Protein AF-A0A8H4BIF6-F1 (afdb_monomer)

Secondary structure (DSSP, 8-state):
-HHHHHHHHHSTTS-HHHHHHHHHH-HHHHHHHHHHIIIIIGGG-EEEEEEEETTTEEEEEEEEEEEEETTTTEEEEEEPPP------------EEEEEE-

Nearest PDB structures (foldseek):
  6mw7-assembly2_D  TM=6.241E-01  e=2.00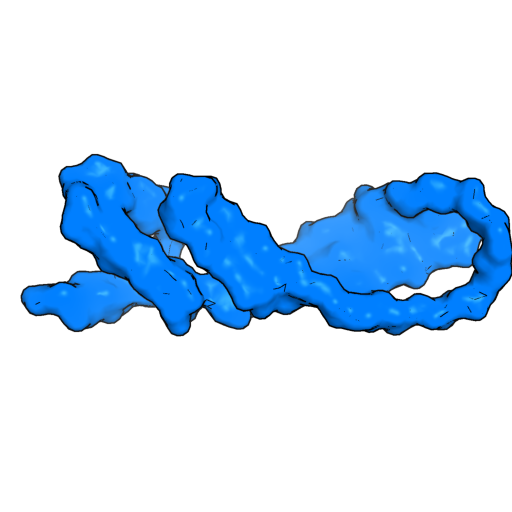4E+00  Homo sapiens
  7tz2-assembly3_C  TM=5.318E-01  e=2.712E+00  Homo sapiens
  6mw7-assembly1_B  TM=6.069E-01  e=1.887E+00  Homo sapiens
  3ghg-assembly1_C  TM=5.104E-01  e=7.584E+00  Homo sapiens
  1ei3-assembly1_F  TM=3.117E-01  e=6.720E+00  Gallus gallus

Mean predicted aligned error: 8.97 Å

Solvent-accessible surface area (backbone atoms only — not comparable to full-atom values): 6109 Å² total; per-residue (Å²): 113,70,68,61,51,43,57,62,66,57,38,84,86,56,46,72,66,57,50,53,54,47,35,71,74,36,76,67,45,30,52,48,48,50,48,33,40,60,74,72,53,46,68,78,41,48,38,45,37,35,34,37,27,89,95,79,51,78,45,59,34,47,25,36,55,65,50,70,41,82,87,80,72,44,76,43,64,42,69,50,80,60,77,67,83,82,81,86,88,80,89,68,76,77,38,81,74,49,78,49,112

Sequence (101 aa):
PDEIIIQVLSQRTMDLRTLATVMAVSARLRRLVIHVLAMYRLPDLQLALTVEQEGKSRITTSYEFGRFNSTSLTVVMVAHQPKARRYYTSKASPVVRSMAL

Structure (mmCIF, N/CA/C/O backbone):
data_AF-A0A8H4BIF6-F1
#
_entry.id   AF-A0A8H4BIF6-F1
#
loop_
_atom_site.group_PDB
_atom_site.id
_atom_site.type_symbol
_atom_site.label_atom_id
_atom_site.label_alt_id
_atom_site.label_comp_id
_atom_site.label_asym_id
_atom_site.label_entity_id
_atom_site.label_seq_id
_atom_site.pdbx_PDB_ins_code
_atom_site.Cartn_x
_atom_site.Cartn_y
_atom_site.Cartn_z
_atom_site.occupancy
_atom_site.B_iso_or_equiv
_atom_site.auth_seq_id
_atom_site.auth_comp_id
_atom_site.auth_asym_id
_atom_site.auth_atom_id
_atom_site.pdbx_PDB_model_num
ATOM 1 N N . PRO A 1 1 ? -5.143 -6.524 25.113 1.00 91.38 1 PRO A N 1
ATOM 2 C CA . PRO A 1 1 ? -3.783 -5.953 24.942 1.00 91.38 1 PRO A CA 1
ATOM 3 C C . PRO A 1 1 ? -3.559 -5.560 23.481 1.00 91.38 1 PRO A C 1
ATOM 5 O O . PRO A 1 1 ? -4.176 -6.176 22.611 1.00 91.38 1 PRO A O 1
ATOM 8 N N . ASP A 1 2 ? -2.753 -4.533 23.216 1.00 92.94 2 ASP A N 1
ATOM 9 C CA . ASP A 1 2 ? -2.518 -4.057 21.845 1.00 92.94 2 ASP A CA 1
ATOM 10 C C . ASP A 1 2 ? -1.730 -5.086 21.022 1.00 92.94 2 ASP A C 1
ATOM 12 O O . ASP A 1 2 ? -1.982 -5.245 19.834 1.00 92.94 2 ASP A O 1
ATOM 16 N N . GLU A 1 3 ? -0.875 -5.873 21.669 1.00 93.81 3 GLU A N 1
ATOM 17 C CA . GLU A 1 3 ? -0.048 -6.926 21.075 1.00 93.81 3 GLU A CA 1
ATOM 18 C C . GLU A 1 3 ? -0.901 -8.021 20.424 1.00 93.81 3 GLU A C 1
ATOM 20 O O . GLU A 1 3 ? -0.631 -8.446 19.301 1.00 93.81 3 GLU A O 1
ATOM 25 N N . ILE A 1 4 ? -1.979 -8.438 21.098 1.00 95.62 4 ILE A N 1
ATOM 26 C CA . ILE A 1 4 ? -2.916 -9.443 20.573 1.00 95.62 4 ILE A CA 1
ATOM 27 C C . ILE A 1 4 ? -3.661 -8.880 19.361 1.00 95.62 4 ILE A C 1
ATOM 29 O O . ILE A 1 4 ? -3.838 -9.569 18.359 1.00 95.62 4 ILE A O 1
ATOM 33 N N . ILE A 1 5 ? -4.070 -7.610 19.423 1.00 95.12 5 ILE A N 1
ATOM 34 C CA . ILE A 1 5 ? -4.752 -6.954 18.305 1.00 95.12 5 ILE A CA 1
ATOM 35 C C . ILE A 1 5 ? -3.798 -6.865 17.110 1.00 95.12 5 ILE A C 1
ATOM 37 O O . ILE A 1 5 ? -4.180 -7.241 16.009 1.00 95.12 5 ILE A O 1
ATOM 41 N N . ILE A 1 6 ? -2.547 -6.451 17.318 1.00 95.50 6 ILE A N 1
ATOM 42 C CA . ILE A 1 6 ? -1.518 -6.399 16.269 1.00 95.50 6 ILE A CA 1
ATOM 43 C C . ILE A 1 6 ? -1.323 -7.777 15.624 1.00 95.50 6 ILE A C 1
ATOM 45 O O . ILE A 1 6 ? -1.294 -7.861 14.398 1.00 95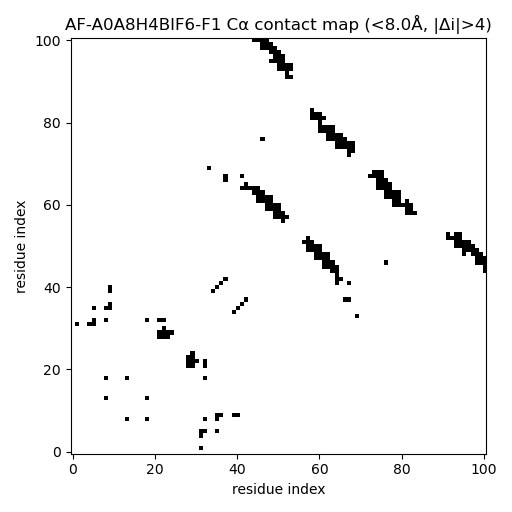.50 6 ILE A O 1
ATOM 49 N N . GLN A 1 7 ? -1.257 -8.853 16.416 1.00 94.44 7 GLN A N 1
ATOM 50 C CA . GLN A 1 7 ? -1.148 -10.221 15.896 1.00 94.44 7 GLN A CA 1
ATOM 51 C C . GLN A 1 7 ? -2.351 -10.640 15.046 1.00 94.44 7 GLN A C 1
ATOM 53 O O . GLN A 1 7 ? -2.167 -11.272 14.011 1.00 94.44 7 GLN A O 1
ATOM 58 N N . VAL A 1 8 ? -3.576 -10.292 15.448 1.00 94.25 8 VAL A N 1
ATOM 59 C CA . VAL A 1 8 ? -4.779 -10.585 14.649 1.00 94.25 8 VAL A CA 1
ATOM 60 C C . VAL A 1 8 ? -4.776 -9.773 13.353 1.00 94.25 8 VAL A C 1
ATOM 62 O O . VAL A 1 8 ? -5.020 -10.314 12.277 1.00 94.25 8 VAL A O 1
ATOM 65 N N . LEU A 1 9 ? -4.456 -8.480 13.435 1.00 93.88 9 LEU A N 1
ATOM 66 C CA . LEU A 1 9 ? -4.431 -7.576 12.284 1.00 93.88 9 LEU A CA 1
ATOM 67 C C . LEU A 1 9 ? -3.324 -7.919 11.272 1.00 93.88 9 LEU A C 1
ATOM 69 O O . LEU A 1 9 ? -3.468 -7.616 10.087 1.00 93.88 9 LEU A O 1
ATOM 73 N N . SER A 1 10 ? -2.221 -8.534 11.707 1.00 92.62 10 SER A N 1
ATOM 74 C CA . SER A 1 10 ? -1.098 -8.879 10.828 1.00 92.62 10 SER A CA 1
ATOM 75 C C . SER A 1 10 ? -1.339 -10.139 9.987 1.00 92.62 10 SER A C 1
ATOM 77 O O . SER A 1 10 ? -0.717 -10.282 8.931 1.00 92.62 10 SER A O 1
ATOM 79 N N . GLN A 1 11 ? -2.275 -11.013 10.381 1.00 91.75 11 GLN A N 1
ATOM 80 C CA . GLN A 1 11 ? -2.563 -12.278 9.692 1.00 91.75 11 GLN A CA 1
ATOM 81 C C . GLN A 1 11 ? -2.877 -12.071 8.214 1.00 91.75 11 GLN A C 1
ATOM 83 O O . GLN A 1 11 ? -3.747 -11.271 7.893 1.00 91.75 11 GLN A O 1
ATOM 88 N N . ARG A 1 12 ? -2.235 -12.815 7.302 1.00 85.00 12 ARG A N 1
ATOM 89 C CA . ARG A 1 12 ? -2.410 -12.676 5.835 1.00 85.00 12 ARG A CA 1
ATOM 90 C C . ARG A 1 12 ? -3.856 -12.836 5.342 1.00 85.00 12 ARG A C 1
ATOM 92 O O . ARG A 1 12 ? -4.191 -12.289 4.300 1.00 85.00 12 ARG A O 1
ATOM 99 N N . THR A 1 13 ? -4.700 -13.535 6.096 1.00 89.75 13 THR A N 1
ATOM 100 C CA . THR A 1 13 ? -6.139 -13.704 5.832 1.00 89.75 13 THR A CA 1
ATOM 101 C C . THR A 1 13 ? -6.923 -12.393 5.891 1.00 89.75 13 THR A C 1
ATOM 103 O O . THR A 1 13 ? -7.960 -12.277 5.246 1.00 89.75 13 THR A O 1
ATOM 106 N N . MET A 1 14 ? -6.431 -11.393 6.628 1.00 90.75 14 MET A N 1
ATOM 107 C CA . MET A 1 14 ? -7.021 -10.056 6.663 1.00 90.75 14 MET A CA 1
ATOM 108 C C . MET A 1 14 ? -6.680 -9.313 5.376 1.00 90.75 14 MET A C 1
ATOM 110 O O . MET A 1 14 ? -5.518 -9.011 5.121 1.00 90.75 14 MET A O 1
ATOM 114 N N . ASP A 1 15 ? -7.653 -8.985 4.542 1.00 90.12 15 ASP A N 1
ATOM 115 C CA . ASP A 1 15 ? -7.379 -8.198 3.343 1.00 90.12 15 ASP A CA 1
ATOM 116 C C . ASP A 1 15 ? -7.192 -6.702 3.673 1.00 90.12 15 ASP A C 1
ATOM 118 O O . ASP A 1 15 ? -7.508 -6.209 4.761 1.00 90.12 15 ASP A O 1
ATOM 122 N N . LEU A 1 16 ? -6.633 -5.944 2.725 1.00 88.25 16 LEU A N 1
ATOM 123 C CA . LEU A 1 16 ? -6.416 -4.502 2.903 1.00 88.25 16 LEU A CA 1
ATOM 124 C C . LEU A 1 16 ? -7.736 -3.733 3.065 1.00 88.25 16 LEU A C 1
ATOM 126 O O . LEU A 1 16 ? -7.758 -2.696 3.726 1.00 88.25 16 LEU A O 1
ATOM 130 N N . ARG A 1 17 ? -8.837 -4.243 2.495 1.00 91.94 17 ARG A N 1
ATOM 131 C CA . ARG A 1 17 ? -10.166 -3.634 2.629 1.00 91.94 17 ARG A CA 1
ATOM 132 C C . ARG A 1 17 ? -10.671 -3.752 4.061 1.00 91.94 17 ARG A C 1
ATOM 134 O O . ARG A 1 17 ? -11.107 -2.751 4.619 1.00 91.94 17 ARG A O 1
ATOM 141 N N . THR A 1 18 ? -10.530 -4.923 4.677 1.00 93.44 18 THR A N 1
ATOM 142 C CA . THR A 1 18 ? -10.890 -5.143 6.082 1.00 93.44 18 THR A CA 1
ATOM 143 C C . THR A 1 18 ? -10.020 -4.303 7.011 1.00 93.44 18 THR A C 1
ATOM 145 O O . THR A 1 18 ? -10.515 -3.698 7.961 1.00 93.44 18 THR A O 1
ATOM 148 N N . LEU A 1 19 ? -8.723 -4.176 6.725 1.00 92.88 19 LEU A N 1
ATOM 149 C CA . LEU A 1 19 ? -7.865 -3.259 7.480 1.00 92.88 19 LEU A CA 1
ATOM 150 C C . LEU A 1 19 ? -8.342 -1.803 7.360 1.00 92.88 19 LEU A C 1
ATOM 152 O O . LEU A 1 19 ? -8.402 -1.101 8.369 1.00 92.88 19 LEU A O 1
ATOM 156 N N . ALA A 1 20 ? -8.759 -1.364 6.169 1.00 92.50 20 ALA A N 1
ATOM 157 C CA . ALA A 1 20 ? -9.316 -0.027 5.970 1.00 92.50 20 ALA A CA 1
ATOM 158 C C . ALA A 1 20 ? -10.633 0.185 6.739 1.00 92.50 20 ALA A C 1
ATOM 160 O O . ALA A 1 20 ? -10.820 1.244 7.340 1.00 92.50 20 ALA A O 1
ATOM 161 N N . TH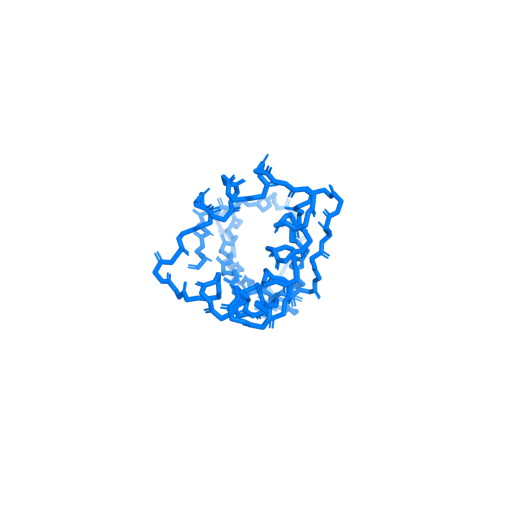R A 1 21 ? -11.519 -0.817 6.798 1.00 95.69 21 THR A N 1
ATOM 162 C CA . THR A 1 21 ? -12.742 -0.720 7.610 1.00 95.69 21 THR A CA 1
ATOM 163 C C . THR A 1 21 ? -12.421 -0.660 9.100 1.00 95.69 21 THR A C 1
ATOM 165 O O . THR A 1 21 ? -12.994 0.159 9.812 1.00 95.69 21 THR A O 1
ATOM 168 N N . VAL A 1 22 ? -11.450 -1.447 9.579 1.00 95.25 22 VAL A N 1
ATOM 169 C CA . VAL A 1 22 ? -10.993 -1.417 10.980 1.00 95.25 22 VAL A CA 1
ATOM 170 C C . VAL A 1 22 ? -10.423 -0.045 11.357 1.00 95.25 22 VAL A C 1
ATOM 172 O O . VAL A 1 22 ? -10.683 0.454 12.454 1.00 95.25 22 VAL A O 1
ATOM 175 N N . MET A 1 23 ? -9.697 0.611 10.445 1.00 94.81 23 MET A N 1
ATOM 176 C CA . MET A 1 23 ? -9.188 1.972 10.661 1.00 94.81 23 MET A CA 1
ATOM 177 C C . MET A 1 23 ? -10.296 3.008 10.881 1.00 94.81 23 MET A C 1
ATOM 179 O O . MET A 1 23 ? -10.053 4.003 11.564 1.00 94.81 23 MET A O 1
ATOM 183 N N . ALA A 1 24 ? -11.486 2.799 10.312 1.00 94.88 24 ALA A N 1
ATOM 184 C CA . ALA A 1 24 ? -12.614 3.718 10.442 1.00 94.88 24 ALA A CA 1
ATOM 185 C C . ALA A 1 24 ? -13.345 3.596 11.792 1.00 94.88 24 ALA A C 1
ATOM 187 O O . ALA A 1 24 ? -14.062 4.514 12.177 1.00 94.88 24 ALA A O 1
ATOM 188 N N . VAL A 1 25 ? -13.148 2.496 12.529 1.00 96.50 25 VAL A N 1
ATOM 189 C CA . VAL A 1 25 ? -13.876 2.218 13.780 1.00 96.50 25 VAL A CA 1
ATOM 190 C C . VAL A 1 25 ? -13.413 3.112 14.932 1.00 96.50 25 VAL A C 1
ATOM 192 O O . VAL A 1 25 ? -14.229 3.592 15.714 1.00 96.50 25 VAL A O 1
ATOM 195 N N . SER A 1 26 ? -12.103 3.324 15.091 1.00 96.62 26 SER A N 1
ATOM 196 C CA . SER A 1 26 ? -11.582 4.192 16.154 1.00 96.62 26 SER A CA 1
ATOM 197 C C . SER A 1 26 ? -10.182 4.718 15.857 1.00 96.62 26 SER A C 1
ATOM 199 O O . SER A 1 26 ? -9.392 4.089 15.152 1.00 96.62 26 SER A O 1
ATOM 201 N N . ALA A 1 27 ? -9.823 5.840 16.486 1.00 95.56 27 ALA A N 1
ATOM 202 C CA . ALA A 1 27 ? -8.473 6.396 16.403 1.00 95.56 27 ALA A CA 1
ATOM 203 C C . ALA A 1 27 ? -7.397 5.423 16.920 1.00 95.56 27 ALA A C 1
ATOM 205 O O . ALA A 1 27 ? -6.284 5.396 16.392 1.00 95.56 27 ALA A O 1
ATOM 206 N N . ARG A 1 28 ? -7.726 4.597 17.924 1.00 96.12 28 ARG A N 1
ATOM 207 C CA . ARG A 1 28 ? -6.825 3.557 18.440 1.00 96.12 28 ARG A CA 1
ATOM 208 C C . ARG A 1 28 ? -6.574 2.482 17.385 1.00 96.12 28 ARG A C 1
ATOM 210 O O . ARG A 1 28 ? -5.422 2.221 17.058 1.00 96.12 28 ARG A O 1
ATOM 217 N N . LEU A 1 29 ? -7.634 1.920 16.803 1.00 96.19 29 LEU A N 1
ATOM 218 C CA . LEU A 1 29 ? -7.515 0.901 15.755 1.00 96.19 29 LEU A CA 1
ATOM 219 C C . LEU A 1 29 ? -6.805 1.440 14.514 1.00 96.19 29 LEU A C 1
ATOM 221 O O . LEU A 1 29 ? -5.957 0.754 13.952 1.00 96.19 29 LEU A O 1
ATOM 225 N N . ARG A 1 30 ? -7.055 2.701 14.147 1.00 95.44 30 ARG A N 1
ATOM 226 C CA . ARG A 1 30 ? -6.321 3.380 13.077 1.00 95.44 30 ARG A CA 1
ATOM 227 C C . ARG A 1 30 ? -4.808 3.346 13.301 1.00 95.44 30 ARG A C 1
ATOM 229 O O . ARG A 1 30 ? -4.071 3.005 12.380 1.00 95.44 30 ARG A O 1
ATOM 236 N N . ARG A 1 31 ? -4.339 3.683 14.508 1.00 95.50 31 ARG A N 1
ATOM 237 C CA . ARG A 1 31 ? -2.904 3.665 14.850 1.00 95.50 31 ARG A CA 1
ATOM 238 C C . ARG A 1 31 ? -2.325 2.252 14.793 1.00 95.50 31 ARG A C 1
ATOM 240 O O . ARG A 1 31 ? -1.243 2.075 14.243 1.00 95.50 31 ARG A O 1
ATOM 247 N N . LEU A 1 32 ? -3.059 1.261 15.301 1.00 96.38 32 LEU A N 1
ATOM 248 C CA . LEU A 1 32 ? -2.623 -0.138 15.282 1.00 96.38 32 LEU A CA 1
ATOM 249 C C . LEU A 1 32 ? -2.525 -0.686 13.855 1.00 96.38 32 LEU A C 1
ATOM 251 O O . LEU A 1 32 ? -1.520 -1.296 13.511 1.00 96.38 32 LEU A O 1
ATOM 255 N N . VAL A 1 33 ? -3.506 -0.410 12.993 1.00 95.62 33 VAL A N 1
ATOM 256 C CA . VAL A 1 33 ? -3.447 -0.823 11.583 1.00 95.62 33 VAL A CA 1
ATOM 257 C C . VAL A 1 33 ? -2.297 -0.133 10.850 1.00 95.62 33 VAL A C 1
ATOM 259 O O . VAL A 1 33 ? -1.575 -0.791 10.111 1.00 95.62 33 VAL A O 1
ATOM 262 N N . ILE A 1 34 ? -2.075 1.168 11.072 1.00 95.00 34 ILE A N 1
ATOM 263 C CA . ILE A 1 34 ? -0.926 1.889 10.494 1.00 95.00 34 ILE A CA 1
ATOM 264 C C . ILE A 1 34 ? 0.393 1.227 10.903 1.00 95.00 34 ILE A C 1
ATOM 266 O O . ILE A 1 34 ? 1.262 1.025 10.056 1.00 95.00 34 ILE A O 1
ATOM 270 N N . HIS A 1 35 ? 0.530 0.861 12.179 1.00 94.19 35 HIS A N 1
ATOM 271 C CA . HIS A 1 35 ? 1.698 0.144 12.680 1.00 94.19 35 HIS A CA 1
ATOM 272 C C . HIS A 1 35 ? 1.852 -1.232 12.013 1.00 94.19 35 HIS A C 1
ATOM 274 O O . HIS A 1 35 ? 2.936 -1.566 11.538 1.00 94.19 35 HIS A O 1
ATOM 280 N N . VAL A 1 36 ? 0.760 -1.994 11.899 1.00 94.25 36 VAL A N 1
ATOM 281 C CA . VAL A 1 36 ? 0.736 -3.307 11.235 1.00 94.25 36 VAL A CA 1
ATOM 282 C C . VAL A 1 36 ? 1.169 -3.205 9.771 1.00 94.25 36 VAL A C 1
ATOM 284 O O . VAL A 1 36 ? 2.005 -3.982 9.314 1.00 94.25 36 VAL A O 1
ATOM 287 N N . LEU A 1 37 ? 0.631 -2.227 9.039 1.00 92.19 37 LEU A N 1
ATOM 288 C CA . LEU A 1 37 ? 0.984 -1.981 7.644 1.00 92.19 37 LEU A CA 1
ATOM 289 C C . LEU A 1 37 ? 2.472 -1.656 7.503 1.00 92.19 37 LEU A C 1
ATOM 291 O O . LEU A 1 37 ? 3.151 -2.283 6.696 1.00 92.19 37 LEU A O 1
ATOM 295 N N . ALA A 1 38 ? 2.977 -0.720 8.309 1.00 90.94 38 ALA A N 1
ATOM 296 C CA . ALA A 1 38 ? 4.355 -0.253 8.221 1.00 90.94 38 ALA A CA 1
ATOM 297 C C . ALA A 1 38 ? 5.389 -1.323 8.597 1.00 90.94 38 ALA A C 1
ATOM 299 O O . ALA A 1 38 ? 6.431 -1.392 7.954 1.00 90.94 38 ALA A O 1
ATOM 300 N N . MET A 1 39 ? 5.114 -2.133 9.624 1.00 90.75 39 MET A N 1
ATOM 301 C CA . MET A 1 39 ? 6.114 -3.036 10.207 1.00 90.75 39 MET A CA 1
ATOM 302 C C . MET A 1 39 ? 6.008 -4.487 9.736 1.00 90.75 39 MET A C 1
ATOM 304 O O . MET A 1 39 ? 7.013 -5.189 9.758 1.00 90.75 39 MET A O 1
ATOM 308 N N . TYR A 1 40 ? 4.823 -4.953 9.327 1.00 89.06 40 TYR A N 1
ATOM 309 C CA . TYR A 1 40 ? 4.594 -6.386 9.095 1.00 89.06 40 TYR A CA 1
ATOM 310 C C . TYR A 1 40 ? 4.113 -6.734 7.687 1.00 89.06 40 TYR A C 1
ATOM 312 O O . TYR A 1 40 ? 4.254 -7.882 7.284 1.00 89.06 40 TYR A O 1
ATOM 320 N N .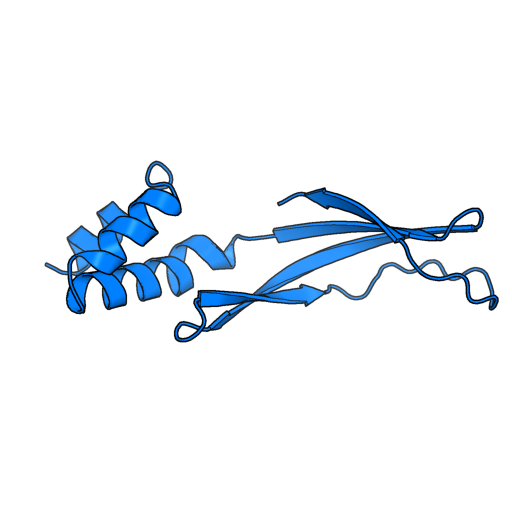 ARG A 1 41 ? 3.493 -5.800 6.952 1.00 86.81 41 ARG A N 1
ATOM 321 C CA . ARG A 1 41 ? 2.855 -6.120 5.661 1.00 86.81 41 ARG A CA 1
ATOM 322 C C . ARG A 1 41 ? 3.510 -5.467 4.460 1.00 86.81 41 ARG A C 1
ATOM 324 O O . ARG A 1 41 ? 3.775 -6.140 3.474 1.00 86.81 41 ARG A O 1
ATOM 331 N N . LEU A 1 42 ? 3.727 -4.158 4.523 1.00 86.88 42 LEU A N 1
ATOM 332 C CA . LEU A 1 42 ? 4.282 -3.402 3.405 1.00 86.88 42 LEU A CA 1
ATOM 333 C C . LEU A 1 42 ? 5.774 -3.653 3.133 1.00 86.88 42 LEU A C 1
ATOM 335 O O . LEU A 1 42 ? 6.132 -3.558 1.963 1.00 86.88 42 LEU A O 1
ATOM 339 N N . PRO A 1 43 ? 6.637 -3.983 4.120 1.00 84.00 43 PRO A N 1
ATOM 340 C CA . PRO A 1 43 ? 8.052 -4.254 3.845 1.00 84.00 43 PRO A CA 1
ATOM 341 C C . PRO A 1 43 ? 8.299 -5.388 2.843 1.00 84.00 43 PRO A C 1
ATOM 343 O O . PRO A 1 43 ? 9.264 -5.326 2.089 1.00 84.00 43 PRO A O 1
ATOM 346 N N . ASP A 1 44 ? 7.400 -6.373 2.783 1.00 79.81 44 ASP A N 1
ATOM 347 C CA . ASP A 1 44 ? 7.494 -7.502 1.850 1.00 79.81 44 ASP A CA 1
ATOM 348 C C . ASP A 1 44 ? 6.939 -7.171 0.448 1.00 79.81 44 ASP A C 1
ATOM 350 O O . ASP A 1 44 ? 6.956 -8.019 -0.444 1.00 79.81 44 ASP A O 1
ATOM 354 N N . LEU A 1 45 ? 6.418 -5.955 0.234 1.00 82.00 45 LEU A N 1
ATOM 355 C CA . LEU A 1 45 ? 5.820 -5.560 -1.036 1.00 82.00 45 LEU A CA 1
ATOM 356 C C . LEU A 1 45 ? 6.905 -5.302 -2.087 1.00 82.00 45 LEU A C 1
ATOM 358 O O . LEU A 1 45 ? 7.749 -4.415 -1.937 1.00 82.00 45 LEU A O 1
ATOM 362 N N . GLN A 1 46 ? 6.819 -6.025 -3.200 1.00 80.25 46 GLN A N 1
ATOM 363 C CA . GLN A 1 46 ? 7.642 -5.801 -4.382 1.00 80.25 46 GLN A CA 1
ATOM 364 C C . GLN A 1 46 ? 6.738 -5.462 -5.561 1.00 80.25 46 GLN A C 1
ATOM 366 O O . GLN A 1 46 ? 5.656 -6.012 -5.710 1.00 80.25 46 GLN A O 1
ATOM 371 N N . LEU A 1 47 ? 7.171 -4.528 -6.399 1.00 80.94 47 LEU A N 1
ATOM 372 C CA . LEU A 1 47 ? 6.442 -4.135 -7.597 1.00 80.94 47 LEU A CA 1
ATOM 373 C C . LEU A 1 47 ? 7.346 -4.345 -8.807 1.00 80.94 47 LEU A C 1
ATOM 375 O O . LEU A 1 47 ? 8.382 -3.696 -8.945 1.00 80.94 47 LEU A O 1
ATOM 379 N N . ALA A 1 48 ? 6.944 -5.228 -9.712 1.00 77.75 48 ALA A N 1
ATOM 380 C CA . ALA A 1 48 ? 7.622 -5.430 -10.982 1.00 77.75 48 ALA A CA 1
ATOM 381 C C . ALA A 1 48 ? 6.903 -4.642 -12.084 1.00 77.75 48 ALA A C 1
ATOM 383 O O . ALA A 1 48 ? 5.743 -4.904 -12.413 1.00 77.75 48 ALA A O 1
ATOM 384 N N . LEU A 1 49 ? 7.608 -3.681 -12.683 1.00 77.38 49 LEU A N 1
ATOM 385 C CA . LEU A 1 49 ? 7.110 -2.870 -13.789 1.00 77.38 49 LEU A CA 1
ATOM 386 C C . LEU A 1 49 ? 7.858 -3.243 -15.071 1.00 77.38 49 LEU A C 1
ATOM 388 O O . LEU A 1 49 ? 9.091 -3.212 -15.119 1.00 77.38 49 LEU A O 1
ATOM 392 N N . THR A 1 50 ? 7.115 -3.550 -16.133 1.00 71.75 50 THR A N 1
ATOM 393 C CA . THR A 1 50 ? 7.690 -3.657 -17.478 1.00 71.75 50 THR A CA 1
ATOM 394 C C . THR A 1 50 ? 7.272 -2.448 -18.299 1.00 71.75 50 THR A C 1
ATOM 396 O O . THR A 1 50 ? 6.086 -2.217 -18.551 1.00 71.75 50 THR A O 1
ATOM 399 N N . VAL A 1 51 ? 8.275 -1.692 -18.733 1.00 70.12 51 VAL A N 1
ATOM 400 C CA . VAL A 1 51 ? 8.117 -0.543 -19.616 1.00 70.12 51 VAL A CA 1
ATOM 401 C C . VAL A 1 51 ? 8.676 -0.921 -20.976 1.00 70.12 51 VAL A C 1
ATOM 403 O O . VAL A 1 51 ? 9.835 -1.325 -21.096 1.00 70.12 51 VAL A O 1
ATOM 406 N N . GLU A 1 52 ? 7.857 -0.782 -22.008 1.00 63.31 52 GLU A N 1
ATOM 407 C CA . GLU A 1 52 ? 8.311 -0.919 -23.385 1.00 63.31 52 GLU A CA 1
ATOM 408 C C . GLU A 1 52 ? 8.275 0.439 -24.062 1.00 63.31 52 GLU A C 1
ATOM 410 O O . GLU A 1 52 ? 7.324 1.211 -23.940 1.00 63.31 52 GLU A O 1
ATOM 415 N N . GLN A 1 53 ? 9.331 0.723 -24.805 1.00 63.53 53 GLN A N 1
ATOM 416 C CA . GLN A 1 53 ? 9.368 1.844 -25.721 1.00 63.53 53 GLN A CA 1
ATOM 417 C C . GLN A 1 53 ? 9.113 1.277 -27.118 1.00 63.53 53 GLN A C 1
ATOM 419 O O . GLN A 1 53 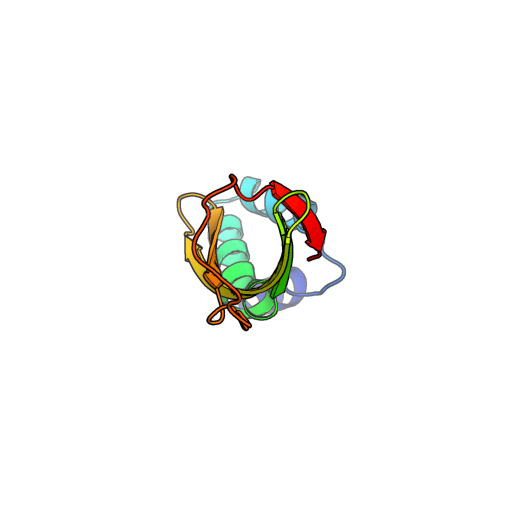? 9.866 0.404 -27.565 1.00 63.53 53 GLN A O 1
ATOM 424 N N . GLU A 1 54 ? 8.039 1.726 -27.779 1.00 53.06 54 GLU A N 1
ATOM 425 C CA . GLU A 1 54 ? 7.599 1.156 -29.057 1.00 53.06 54 GLU A CA 1
ATOM 426 C C . GLU A 1 54 ? 8.755 1.006 -30.054 1.00 53.06 54 GLU A C 1
ATOM 428 O O . GLU A 1 54 ? 9.458 1.957 -30.402 1.00 53.06 54 GLU A O 1
ATOM 433 N N . GLY A 1 55 ? 8.961 -0.245 -30.471 1.00 54.47 55 GLY A N 1
ATOM 434 C CA . GLY A 1 55 ? 9.864 -0.646 -31.540 1.00 54.47 55 GLY A CA 1
ATOM 435 C C . GLY A 1 55 ? 11.342 -0.838 -31.191 1.00 54.47 55 GLY A C 1
ATOM 436 O O . GLY A 1 55 ? 12.063 -1.247 -32.098 1.00 54.47 55 GLY A O 1
ATOM 437 N N . LYS A 1 56 ? 11.849 -0.524 -29.979 1.00 59.34 56 LYS A N 1
ATOM 438 C CA . LYS A 1 56 ? 13.326 -0.445 -29.796 1.00 59.34 56 LYS A CA 1
ATOM 439 C C . LYS A 1 56 ? 13.935 -0.908 -28.460 1.00 59.34 56 LYS A C 1
ATOM 441 O O . LYS A 1 56 ? 15.106 -1.276 -28.477 1.00 59.34 56 LYS A O 1
ATOM 446 N N . SER A 1 57 ? 13.224 -0.944 -27.322 1.00 58.31 57 SER A N 1
ATOM 447 C CA . SER A 1 57 ? 13.763 -1.585 -26.098 1.00 58.31 57 SER A CA 1
ATOM 448 C C . SER A 1 57 ? 12.697 -1.938 -25.051 1.00 58.31 57 SER A C 1
ATOM 450 O O . SER A 1 57 ? 11.703 -1.226 -24.891 1.00 58.31 57 SER A O 1
ATOM 452 N N . ARG A 1 58 ? 12.933 -3.036 -24.319 1.00 65.81 58 ARG A N 1
ATOM 453 C CA . ARG A 1 58 ? 12.165 -3.451 -23.138 1.00 65.81 58 ARG A CA 1
ATOM 454 C C . ARG A 1 58 ? 13.016 -3.215 -21.895 1.00 65.81 58 ARG A C 1
ATOM 456 O O . ARG A 1 58 ? 14.109 -3.769 -21.787 1.00 65.81 58 ARG A O 1
ATOM 463 N N . ILE A 1 59 ? 12.517 -2.401 -20.970 1.00 70.38 59 ILE A N 1
ATOM 464 C CA . ILE A 1 59 ? 13.153 -2.139 -19.679 1.00 70.38 59 ILE A CA 1
ATOM 465 C C . ILE A 1 59 ? 12.257 -2.733 -18.599 1.00 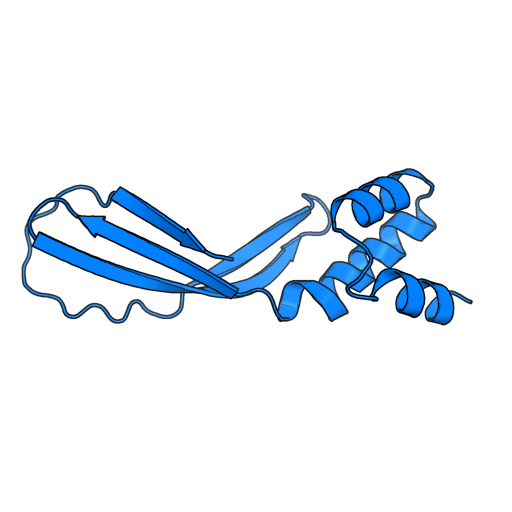70.38 59 ILE A C 1
ATOM 467 O O . ILE A 1 59 ? 11.104 -2.334 -18.431 1.00 70.38 59 ILE A O 1
ATOM 471 N N . THR A 1 60 ? 12.804 -3.689 -17.860 1.00 69.81 60 THR A N 1
ATOM 472 C CA . THR A 1 60 ? 12.167 -4.211 -16.653 1.00 69.81 60 THR A CA 1
ATOM 473 C C . THR A 1 60 ? 12.811 -3.536 -15.453 1.00 69.81 60 THR A C 1
ATOM 475 O O . THR A 1 60 ? 14.030 -3.613 -15.281 1.00 69.81 60 THR A O 1
ATOM 478 N N . THR A 1 61 ? 11.993 -2.892 -14.627 1.00 74.38 61 THR A N 1
ATOM 479 C CA . THR A 1 61 ? 12.429 -2.262 -13.380 1.00 74.38 61 THR A CA 1
ATOM 480 C C . THR A 1 61 ? 11.648 -2.890 -12.237 1.00 74.38 61 THR A C 1
ATOM 482 O O . THR A 1 61 ? 10.416 -2.898 -12.250 1.00 74.38 61 THR A O 1
ATOM 485 N N . SER A 1 62 ? 12.361 -3.428 -11.252 1.00 80.25 62 SER A N 1
ATOM 486 C CA . SER A 1 62 ? 11.771 -3.808 -9.973 1.00 80.25 62 SER A CA 1
ATOM 487 C C . SER A 1 62 ? 11.817 -2.616 -9.026 1.00 80.25 62 SER A C 1
ATOM 489 O O . SER A 1 62 ? 12.797 -1.869 -8.982 1.00 80.25 62 SER A O 1
ATOM 491 N N . TYR A 1 63 ? 10.746 -2.439 -8.270 1.00 82.94 63 TYR A N 1
ATOM 492 C CA . TYR A 1 63 ? 10.655 -1.472 -7.198 1.00 82.94 63 TYR A CA 1
ATOM 493 C C . TYR A 1 63 ? 10.437 -2.224 -5.894 1.00 82.94 63 TYR A C 1
ATOM 495 O O . TYR A 1 63 ? 9.605 -3.127 -5.819 1.00 82.94 63 TYR A O 1
ATOM 503 N N . GLU A 1 64 ? 11.171 -1.830 -4.868 1.00 86.19 64 GLU A N 1
ATOM 504 C CA . GLU A 1 64 ? 11.013 -2.353 -3.517 1.00 86.19 64 GLU A CA 1
ATOM 505 C C . GLU A 1 64 ? 10.346 -1.327 -2.618 1.00 86.19 64 GLU A C 1
ATOM 507 O O . GLU A 1 64 ? 10.332 -0.125 -2.905 1.00 86.19 64 GLU A O 1
ATOM 512 N N . PHE A 1 65 ? 9.791 -1.806 -1.511 1.00 86.56 65 PHE A N 1
ATOM 513 C CA . PHE A 1 65 ? 9.283 -0.940 -0.467 1.00 86.56 65 PHE A CA 1
ATOM 514 C C . PHE A 1 65 ? 10.372 0.022 0.033 1.00 86.56 65 PHE A C 1
ATOM 516 O O . PHE A 1 65 ? 11.441 -0.391 0.473 1.00 86.56 65 PHE A O 1
ATOM 523 N N . GLY A 1 66 ? 10.086 1.323 -0.014 1.00 87.06 66 GLY A N 1
ATOM 524 C CA . GLY A 1 66 ? 10.945 2.354 0.564 1.00 87.06 66 GLY A CA 1
ATOM 525 C C . GLY A 1 66 ? 10.410 2.861 1.894 1.00 87.06 66 GLY A C 1
ATOM 526 O O . GLY A 1 66 ? 11.066 2.766 2.928 1.00 87.06 66 GLY A O 1
ATOM 527 N N . ARG A 1 67 ? 9.215 3.460 1.867 1.00 88.19 67 ARG A N 1
ATOM 528 C CA . ARG A 1 67 ? 8.568 4.004 3.070 1.00 88.19 67 ARG A CA 1
ATOM 529 C C . ARG A 1 67 ? 7.055 4.070 2.933 1.00 88.19 67 ARG A C 1
ATOM 531 O O . ARG A 1 67 ? 6.522 4.255 1.841 1.00 88.19 67 ARG A O 1
ATOM 538 N N . PHE A 1 68 ? 6.370 4.030 4.068 1.00 90.44 68 PHE A N 1
ATOM 539 C CA . PHE A 1 68 ? 4.931 4.252 4.163 1.00 90.44 68 PHE A CA 1
ATOM 540 C C . PHE A 1 68 ? 4.635 5.638 4.746 1.00 90.44 68 PHE A C 1
ATOM 542 O O . PHE A 1 68 ? 5.147 5.988 5.808 1.00 90.44 68 PHE A O 1
ATOM 549 N N . ASN A 1 69 ? 3.805 6.431 4.064 1.00 90.94 69 ASN A N 1
ATOM 550 C CA . ASN A 1 69 ? 3.292 7.690 4.600 1.00 90.94 69 ASN A CA 1
ATOM 551 C C . ASN A 1 69 ? 1.930 7.443 5.257 1.00 90.94 69 ASN A C 1
ATOM 553 O O . ASN A 1 69 ? 0.929 7.234 4.574 1.00 90.94 69 ASN A O 1
ATOM 557 N N . SER A 1 70 ? 1.894 7.496 6.586 1.00 87.00 70 SER A N 1
ATOM 558 C CA . SER A 1 70 ? 0.694 7.244 7.388 1.00 87.00 70 SER A CA 1
ATOM 559 C C . SER A 1 70 ? -0.379 8.336 7.274 1.00 87.00 70 SER A C 1
ATOM 561 O O . SER A 1 70 ? -1.546 8.067 7.564 1.00 87.00 70 SER A O 1
ATOM 563 N N . THR A 1 71 ? -0.015 9.546 6.837 1.00 86.75 71 THR A N 1
ATOM 564 C CA . THR A 1 71 ? -0.951 10.667 6.666 1.00 86.75 71 THR A CA 1
ATOM 565 C C . THR A 1 71 ? -1.758 10.516 5.381 1.00 86.75 71 THR A C 1
ATOM 567 O O . THR A 1 71 ? -2.983 10.604 5.412 1.00 86.75 71 THR A O 1
ATOM 570 N N . SER A 1 72 ? -1.082 10.255 4.260 1.00 87.69 72 SER A N 1
ATOM 571 C CA . SER A 1 72 ? -1.710 10.087 2.941 1.00 87.69 72 SER A CA 1
ATOM 572 C C . SER A 1 72 ? -2.077 8.638 2.614 1.00 87.69 72 SER A C 1
ATOM 574 O O . SER A 1 72 ? -2.702 8.395 1.588 1.00 87.69 72 SER A O 1
ATOM 576 N N . LEU A 1 73 ? -1.683 7.679 3.460 1.00 86.44 73 LEU A N 1
ATOM 577 C CA . LEU A 1 73 ? -1.817 6.236 3.225 1.00 86.44 73 LEU A CA 1
ATOM 578 C C . LEU A 1 73 ? -1.186 5.787 1.899 1.00 86.44 73 LEU A C 1
ATOM 580 O O . LEU A 1 73 ? -1.671 4.876 1.234 1.00 86.44 73 LEU A O 1
ATOM 584 N N . THR A 1 74 ? -0.078 6.426 1.523 1.00 87.44 74 THR A N 1
ATOM 585 C CA . THR A 1 74 ? 0.645 6.131 0.283 1.00 87.44 74 THR A CA 1
ATOM 586 C C . THR A 1 74 ? 1.928 5.368 0.567 1.00 87.44 74 THR A C 1
ATOM 588 O O . THR A 1 74 ? 2.663 5.689 1.505 1.00 87.44 74 THR A O 1
ATOM 591 N N . VAL A 1 75 ? 2.234 4.408 -0.300 1.00 87.69 75 VAL A N 1
ATOM 592 C CA . VAL A 1 75 ? 3.492 3.662 -0.283 1.00 87.69 75 VAL A CA 1
ATOM 593 C C . VAL A 1 75 ? 4.452 4.298 -1.279 1.00 87.69 75 VAL A C 1
ATOM 595 O O . VAL A 1 75 ? 4.105 4.513 -2.438 1.00 87.69 75 VAL A O 1
ATOM 598 N N . VAL A 1 76 ? 5.656 4.619 -0.822 1.00 87.62 76 VAL A N 1
ATOM 599 C CA . VAL A 1 76 ? 6.752 5.057 -1.684 1.00 87.62 76 VAL A CA 1
ATOM 600 C C . VAL A 1 76 ? 7.610 3.841 -1.982 1.00 87.62 76 VAL A C 1
ATOM 602 O O . VAL A 1 76 ? 8.193 3.257 -1.066 1.00 87.62 76 VAL A O 1
ATOM 605 N N . MET A 1 77 ? 7.686 3.492 -3.261 1.00 85.56 77 MET A N 1
ATOM 606 C CA . MET A 1 77 ? 8.503 2.394 -3.762 1.00 85.56 77 MET A CA 1
ATOM 607 C C . MET A 1 77 ? 9.796 2.957 -4.363 1.00 85.56 77 MET A C 1
ATOM 609 O O . MET A 1 77 ? 9.769 3.968 -5.068 1.00 85.56 77 MET A O 1
ATOM 613 N N . VAL A 1 78 ? 10.928 2.321 -4.078 1.00 85.62 78 VAL A N 1
ATOM 614 C CA . VAL A 1 78 ? 12.251 2.705 -4.581 1.00 85.62 78 VAL A CA 1
ATOM 615 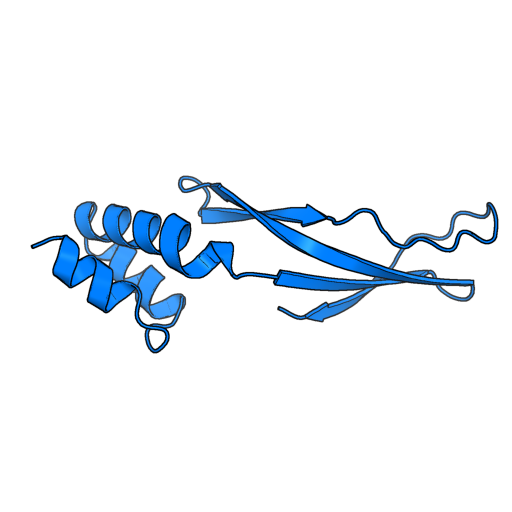C C . VAL A 1 78 ? 12.610 1.782 -5.732 1.00 85.62 78 VAL A C 1
ATOM 617 O O . VAL A 1 78 ? 12.594 0.565 -5.585 1.00 85.62 78 VAL A O 1
ATOM 620 N N . ALA A 1 79 ? 12.922 2.361 -6.890 1.00 80.75 79 ALA A N 1
ATOM 621 C CA . ALA A 1 79 ? 13.397 1.592 -8.030 1.00 80.75 79 ALA A CA 1
ATOM 622 C C . ALA A 1 79 ? 14.785 1.023 -7.726 1.00 80.75 79 ALA A C 1
ATOM 624 O O . ALA A 1 79 ? 15.706 1.779 -7.403 1.00 80.75 79 ALA A O 1
ATOM 625 N N . HIS A 1 80 ? 14.967 -0.280 -7.931 1.00 72.81 80 HIS A N 1
ATOM 626 C CA . HIS A 1 80 ? 16.303 -0.794 -8.197 1.00 72.81 80 HIS A CA 1
ATOM 627 C C . HIS A 1 80 ? 16.824 -0.140 -9.465 1.00 72.81 80 HIS A C 1
ATOM 629 O O . HIS A 1 80 ? 16.051 0.085 -10.404 1.00 72.81 80 HIS A O 1
ATOM 635 N N . GLN A 1 81 ? 18.120 0.190 -9.493 1.00 65.50 81 GLN A N 1
ATOM 636 C CA . GLN A 1 81 ? 18.730 0.740 -10.700 1.00 65.50 81 GLN A CA 1
ATOM 637 C C . GLN A 1 81 ? 18.301 -0.124 -11.889 1.00 65.50 81 GLN A C 1
ATOM 639 O O . GLN A 1 81 ? 18.488 -1.346 -11.848 1.00 65.50 81 GLN A O 1
ATOM 644 N N . PRO A 1 82 ? 17.683 0.475 -12.922 1.00 60.78 82 PRO A N 1
ATOM 645 C CA . PRO A 1 82 ? 17.217 -0.299 -14.049 1.00 60.78 82 PRO A CA 1
ATOM 646 C C . PRO A 1 82 ? 18.421 -1.050 -14.606 1.00 60.78 82 PRO A C 1
ATOM 648 O O . PRO A 1 82 ? 19.461 -0.441 -14.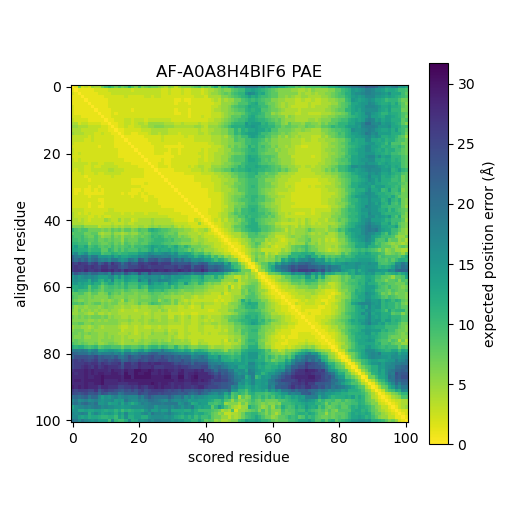875 1.00 60.78 82 PRO 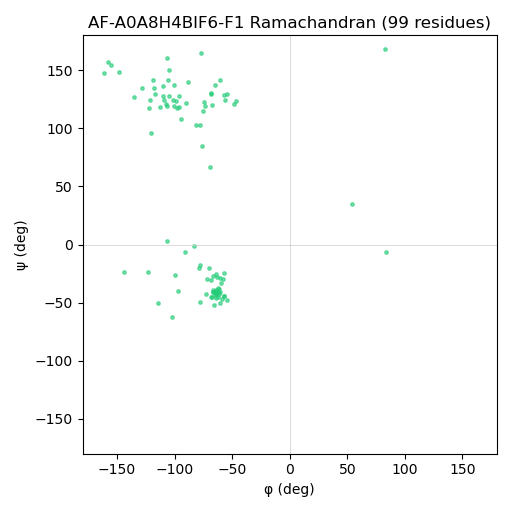A O 1
ATOM 651 N N . LYS A 1 83 ? 18.289 -2.368 -14.791 1.00 55.62 83 LYS A N 1
ATOM 652 C CA . LYS A 1 83 ? 19.253 -3.165 -15.562 1.00 55.62 83 LYS A CA 1
ATOM 653 C C . LYS A 1 83 ? 19.117 -2.769 -17.035 1.00 55.62 83 LYS A C 1
ATOM 655 O O . LYS A 1 83 ? 18.629 -3.522 -17.870 1.00 55.62 83 LYS A O 1
ATOM 660 N N . ALA A 1 84 ? 19.477 -1.529 -17.346 1.00 54.41 84 ALA A N 1
ATOM 661 C CA . ALA A 1 84 ? 19.385 -0.962 -18.670 1.00 54.41 84 ALA A CA 1
ATOM 662 C C . ALA A 1 84 ? 20.601 -1.426 -19.471 1.00 54.41 84 ALA A C 1
ATOM 664 O O . ALA A 1 84 ? 21.701 -0.891 -19.335 1.00 54.41 84 ALA A O 1
ATOM 665 N N . ARG A 1 85 ? 20.398 -2.401 -20.355 1.00 51.34 85 ARG A N 1
ATOM 666 C CA . ARG A 1 85 ? 21.330 -2.664 -21.453 1.00 51.34 85 ARG A CA 1
ATOM 667 C C . ARG A 1 85 ? 21.083 -1.579 -22.510 1.00 51.34 85 ARG A C 1
ATOM 669 O O . ARG A 1 85 ? 20.234 -1.737 -23.381 1.00 51.34 85 ARG A O 1
ATOM 676 N N . ARG A 1 86 ? 21.718 -0.410 -22.357 1.00 52.03 86 ARG A N 1
ATOM 677 C CA . ARG A 1 86 ? 21.540 0.720 -23.287 1.00 52.03 86 ARG A CA 1
ATOM 678 C C . ARG A 1 86 ? 22.128 0.381 -24.657 1.00 52.03 86 ARG A C 1
ATOM 680 O O . ARG A 1 86 ? 23.335 0.212 -24.781 1.00 52.03 86 ARG A O 1
ATOM 687 N N . TYR A 1 87 ? 21.278 0.401 -25.677 1.00 49.00 87 TYR A N 1
ATOM 688 C CA . TYR A 1 87 ? 21.659 0.539 -27.079 1.00 49.00 87 TYR A CA 1
ATOM 689 C C . TYR A 1 87 ? 20.972 1.817 -27.617 1.00 49.00 87 TYR A C 1
ATOM 691 O O . TYR A 1 87 ? 19.814 1.778 -28.011 1.00 49.00 87 TYR A O 1
ATOM 699 N N . TYR A 1 88 ? 21.691 2.948 -27.630 1.00 49.62 88 TYR A N 1
ATOM 700 C CA . TYR A 1 88 ? 21.407 4.167 -28.428 1.00 49.62 88 TYR A CA 1
ATOM 701 C C . TYR A 1 88 ? 20.387 5.230 -27.940 1.00 49.62 88 TYR A C 1
ATOM 703 O O . TYR A 1 88 ? 19.686 5.082 -26.944 1.00 49.62 88 TYR A O 1
ATOM 711 N N . THR A 1 89 ? 20.430 6.383 -28.630 1.00 51.56 89 THR A N 1
ATOM 712 C CA . THR A 1 89 ? 20.181 7.767 -28.167 1.00 51.56 89 THR A CA 1
ATOM 713 C C . THR A 1 89 ? 18.855 8.418 -28.608 1.00 51.56 89 THR A C 1
ATOM 715 O O . THR A 1 89 ? 18.629 9.585 -28.286 1.00 51.56 89 THR A O 1
ATOM 718 N N . SER A 1 90 ? 17.950 7.729 -29.317 1.00 53.00 90 SER A N 1
ATOM 719 C CA . SER A 1 90 ? 16.693 8.347 -29.792 1.00 53.00 90 SER A CA 1
ATOM 720 C C . SER A 1 90 ? 15.537 8.211 -28.786 1.00 53.00 90 SER A C 1
ATOM 722 O O . SER A 1 90 ? 15.132 7.097 -28.447 1.00 53.00 90 SER A O 1
ATOM 724 N N . LYS A 1 91 ? 14.977 9.349 -28.352 1.00 53.56 91 LYS A N 1
ATOM 725 C CA . LYS A 1 91 ? 13.874 9.462 -27.381 1.00 53.56 91 LYS A CA 1
ATOM 726 C C . LYS A 1 91 ? 12.518 9.156 -28.033 1.00 53.56 91 LYS A C 1
ATOM 728 O O . LYS A 1 91 ? 11.964 10.014 -28.708 1.00 53.56 91 LYS A O 1
ATOM 733 N N . ALA A 1 92 ? 11.964 7.973 -27.798 1.00 55.88 92 ALA A N 1
ATOM 734 C CA . ALA A 1 92 ? 10.515 7.773 -27.842 1.00 55.88 92 ALA A CA 1
ATOM 735 C C . ALA A 1 92 ? 10.006 7.664 -26.398 1.00 55.88 92 ALA A C 1
ATOM 737 O O . ALA A 1 92 ? 10.755 7.260 -25.504 1.00 55.88 92 ALA A O 1
ATOM 738 N N . SER A 1 93 ? 8.766 8.082 -26.160 1.00 58.44 93 SER A N 1
ATOM 739 C CA . SER A 1 93 ? 8.199 8.123 -24.813 1.00 58.44 93 SER A CA 1
ATOM 740 C C . SER A 1 93 ? 7.994 6.700 -24.270 1.00 58.44 93 SER A C 1
ATOM 742 O O . SER A 1 93 ? 7.435 5.863 -24.979 1.00 58.44 93 SER A O 1
ATOM 744 N N . PRO A 1 94 ? 8.448 6.395 -23.043 1.00 61.16 94 PRO A N 1
ATOM 745 C CA . PRO A 1 94 ? 8.236 5.089 -22.426 1.00 61.16 94 PRO A CA 1
ATOM 746 C C . PRO A 1 94 ? 6.743 4.827 -22.177 1.00 61.16 94 PRO A C 1
ATOM 748 O O . PRO A 1 94 ? 6.043 5.707 -21.678 1.00 61.16 94 PRO A O 1
ATOM 751 N N . VAL A 1 95 ? 6.270 3.612 -22.472 1.00 68.81 95 VAL A N 1
ATOM 752 C CA . VAL A 1 95 ? 4.890 3.175 -22.209 1.00 68.81 95 VAL A CA 1
ATOM 753 C C . VAL A 1 95 ? 4.906 2.013 -21.216 1.00 68.81 95 VAL A C 1
ATOM 755 O O . VAL A 1 95 ? 5.633 1.033 -21.388 1.00 68.81 95 VAL A O 1
ATOM 758 N N . VAL A 1 96 ? 4.100 2.103 -20.155 1.00 68.25 96 VAL A N 1
ATOM 759 C CA . VAL A 1 96 ? 3.912 0.993 -19.207 1.00 68.25 96 VAL A CA 1
ATOM 760 C C . VAL A 1 96 ? 3.047 -0.071 -19.877 1.00 68.25 96 VAL A C 1
ATOM 762 O O . VAL A 1 96 ? 1.911 0.207 -20.251 1.00 68.25 96 VAL A O 1
ATOM 765 N N . ARG A 1 97 ? 3.576 -1.288 -20.033 1.00 69.88 97 ARG A N 1
ATOM 766 C CA . ARG A 1 97 ? 2.838 -2.407 -20.646 1.00 69.88 97 ARG A CA 1
ATOM 767 C C . ARG A 1 97 ? 2.212 -3.322 -19.610 1.00 69.88 97 ARG A C 1
ATOM 769 O O . ARG A 1 97 ? 1.094 -3.786 -19.802 1.00 69.88 97 ARG A O 1
ATOM 776 N N . SER A 1 98 ? 2.932 -3.588 -18.522 1.00 72.69 98 SER A N 1
ATOM 777 C CA . SER A 1 98 ? 2.449 -4.463 -17.460 1.00 72.69 98 SER A CA 1
ATOM 778 C C . SER A 1 98 ? 2.988 -4.051 -16.097 1.00 72.69 98 SER A C 1
ATOM 780 O O . SER A 1 98 ? 4.115 -3.564 -15.963 1.00 72.69 98 SER A O 1
ATOM 782 N N . MET A 1 99 ? 2.171 -4.307 -15.082 1.00 72.31 99 MET A N 1
ATOM 783 C CA . MET A 1 99 ? 2.463 -4.054 -13.680 1.00 72.31 99 MET A CA 1
ATOM 784 C C . MET A 1 99 ? 2.031 -5.280 -12.877 1.00 72.31 99 MET A C 1
ATOM 786 O O . MET A 1 99 ? 0.895 -5.730 -13.025 1.00 72.31 99 MET A O 1
ATOM 790 N N . ALA A 1 100 ? 2.936 -5.820 -12.065 1.00 75.50 100 ALA A N 1
ATOM 791 C CA . ALA A 1 100 ? 2.672 -6.950 -11.181 1.00 75.50 100 ALA A CA 1
ATOM 792 C C . ALA A 1 100 ? 3.123 -6.609 -9.754 1.00 75.50 100 ALA A C 1
ATOM 794 O O . ALA A 1 100 ? 4.203 -6.041 -9.574 1.00 75.50 100 ALA A O 1
ATOM 795 N N . LEU A 1 101 ? 2.265 -6.932 -8.784 1.00 69.94 101 LEU A N 1
ATOM 796 C CA . LEU A 1 101 ? 2.455 -6.793 -7.336 1.00 69.94 101 LEU A CA 1
ATOM 797 C C . LEU A 1 101 ? 2.626 -8.177 -6.708 1.00 69.94 101 LEU A C 1
ATOM 799 O O . LEU A 1 101 ? 1.962 -9.111 -7.216 1.00 69.94 101 LEU A O 1
#

pLDDT: mean 80.64, std 14.57, range [49.0, 96.62]

Organism: Mucor circinelloides f. lusitanicus (NCBI:txid29924)

Foldseek 3Di:
DLVVVLVVLLDPVQDPVNLVVQLVPDVSSVVSSLVSCFPRNQQPDKKWWWKDQPPDDIWIWIWGFDGADSVVRDTDTHIDDIPDPDDDDDDDPIDTDDMDD

Radius of gyration: 18.45 Å; Cα contacts (8 Å, |Δi|>4): 138; chains: 1; bounding box: 36×24×56 Å